Protein AF-A8MFF6-F1 (afdb_monomer)

Nearest PDB structures (foldseek):
  5jph-assembly2_A  TM=7.30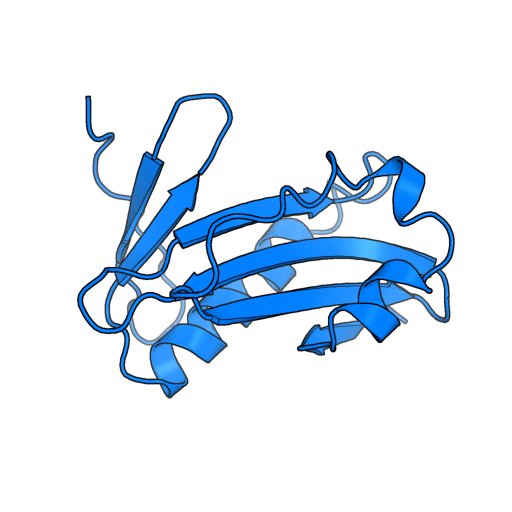6E-01  e=1.960E-04  Staphylococcus aureus subsp. aureus COL
  3pp9-assembly2_B  TM=6.767E-01  e=3.532E-04  Bacillus anthracis str. Ames
  3pp9-assembly1_A-2  TM=6.789E-01  e=3.746E-04  Bacillus anthracis str. Ames
  3pp9-assembly2_C  TM=6.717E-01  e=4.214E-04  Bacillus anthracis str. Ames
  8iym-assembly1_A  TM=7.114E-01  e=1.837E-03  Helicobacter pylori 26695

Structure (mmCIF, N/CA/C/O backbone):
data_AF-A8MFF6-F1
#
_entry.id   AF-A8MFF6-F1
#
loop_
_atom_site.group_PDB
_atom_site.id
_atom_site.type_symbol
_atom_site.label_atom_id
_atom_site.label_alt_id
_atom_site.label_comp_id
_atom_site.label_asym_id
_atom_site.label_entity_id
_atom_site.label_seq_id
_atom_site.pdbx_PDB_ins_code
_atom_site.Cartn_x
_atom_site.Cartn_y
_atom_site.Cartn_z
_atom_site.occupancy
_atom_site.B_iso_or_equiv
_atom_site.auth_seq_id
_atom_site.auth_comp_id
_atom_site.auth_asym_id
_atom_site.auth_atom_id
_atom_site.pdbx_PDB_model_num
ATOM 1 N N . MET A 1 1 ? -14.164 13.241 10.060 1.00 86.31 1 MET A N 1
ATOM 2 C CA . MET A 1 1 ? -13.746 13.610 8.682 1.00 86.31 1 MET A CA 1
ATOM 3 C C . MET A 1 1 ? -12.584 12.715 8.339 1.00 86.31 1 MET A C 1
ATOM 5 O O . MET A 1 1 ? -11.604 12.731 9.076 1.00 86.31 1 MET A O 1
ATOM 9 N N . ILE A 1 2 ? -12.715 11.945 7.262 1.00 91.25 2 ILE A N 1
ATOM 10 C CA . ILE A 1 2 ? -11.676 11.023 6.810 1.00 91.25 2 ILE A CA 1
ATOM 11 C C . ILE A 1 2 ? -10.732 11.768 5.864 1.00 91.25 2 ILE A C 1
ATOM 13 O O . ILE A 1 2 ? -11.190 12.480 4.971 1.00 91.25 2 ILE A O 1
ATOM 17 N N . MET A 1 3 ? -9.426 11.613 6.064 1.00 93.69 3 MET A N 1
ATOM 18 C CA . MET A 1 3 ? -8.382 12.153 5.193 1.00 93.69 3 MET A CA 1
ATOM 19 C C . MET A 1 3 ? -7.465 11.030 4.721 1.00 93.69 3 MET A C 1
ATOM 21 O O . MET A 1 3 ? -7.082 10.181 5.519 1.00 93.69 3 MET A O 1
ATOM 25 N N . ILE A 1 4 ? -7.076 11.061 3.447 1.00 94.62 4 ILE A N 1
ATOM 26 C CA . ILE A 1 4 ? -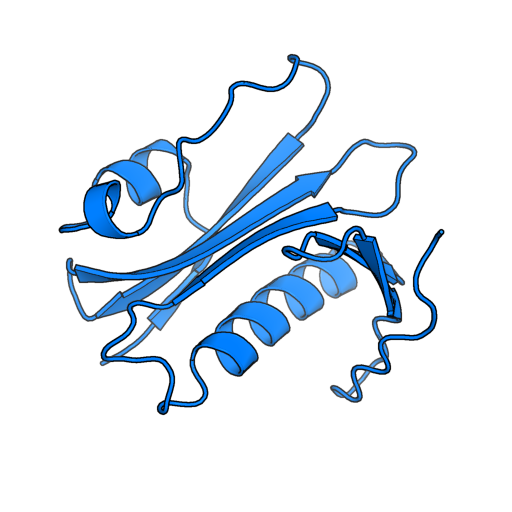6.068 10.162 2.879 1.00 94.62 4 ILE A CA 1
ATOM 27 C C . ILE A 1 4 ? -4.855 11.003 2.497 1.00 94.62 4 ILE A C 1
ATOM 29 O O . ILE A 1 4 ? -4.991 11.974 1.752 1.00 94.62 4 ILE A O 1
ATOM 33 N N . LYS A 1 5 ? -3.674 10.663 3.019 1.00 94.88 5 LYS A N 1
ATOM 34 C CA . LYS A 1 5 ? -2.444 11.423 2.760 1.00 94.88 5 LYS A CA 1
ATOM 35 C C . LYS A 1 5 ? -1.201 10.538 2.764 1.00 94.88 5 LYS A C 1
ATOM 37 O O . LYS A 1 5 ? -1.194 9.467 3.367 1.00 94.88 5 LYS A O 1
ATOM 42 N N . LYS A 1 6 ? -0.142 11.026 2.113 1.00 95.50 6 LYS A N 1
ATOM 43 C CA . LYS A 1 6 ? 1.221 10.513 2.291 1.00 95.50 6 LYS A CA 1
ATOM 44 C C . LYS A 1 6 ? 1.705 10.872 3.701 1.00 95.50 6 LYS A C 1
ATOM 46 O O . LYS A 1 6 ? 1.441 11.984 4.157 1.00 95.50 6 LYS A O 1
ATOM 51 N N . VAL A 1 7 ? 2.395 9.945 4.355 1.00 94.56 7 VAL A N 1
ATOM 52 C CA . VAL A 1 7 ? 2.939 10.093 5.714 1.00 94.56 7 VAL A CA 1
ATOM 53 C C . VAL A 1 7 ? 4.376 9.585 5.783 1.00 94.56 7 VAL A C 1
ATOM 55 O O . VAL A 1 7 ? 4.835 8.863 4.894 1.00 94.56 7 VAL A O 1
ATOM 58 N N . GLU A 1 8 ? 5.091 9.972 6.834 1.00 92.31 8 GLU A N 1
ATOM 59 C CA . GLU A 1 8 ? 6.381 9.372 7.189 1.00 92.31 8 GLU A CA 1
ATOM 60 C C . GLU A 1 8 ? 6.173 8.032 7.914 1.00 92.31 8 GLU A C 1
ATOM 62 O O . GLU A 1 8 ? 5.090 7.768 8.446 1.00 92.31 8 GLU A O 1
ATOM 67 N N . LYS A 1 9 ? 7.205 7.176 7.946 1.00 89.75 9 LYS A N 1
ATOM 68 C CA . LYS A 1 9 ? 7.135 5.872 8.631 1.00 89.75 9 LYS A CA 1
ATOM 69 C C . LYS A 1 9 ? 6.820 6.069 10.114 1.00 89.75 9 LYS A C 1
ATOM 71 O O . LYS A 1 9 ? 5.949 5.395 10.654 1.00 89.75 9 LYS A O 1
ATOM 76 N N . GLU A 1 10 ? 7.503 7.013 10.758 1.00 88.94 10 GLU A N 1
ATOM 77 C CA . GLU A 1 10 ? 7.322 7.337 12.171 1.00 88.94 10 GLU A CA 1
ATOM 78 C C . GLU A 1 10 ? 5.906 7.847 12.450 1.00 88.94 10 GLU A C 1
ATOM 80 O O . GLU A 1 10 ? 5.299 7.462 13.445 1.00 88.94 10 GLU A O 1
ATOM 85 N N . GLU A 1 11 ? 5.352 8.685 11.568 1.00 91.06 11 GLU A N 1
ATOM 86 C CA . GLU A 1 11 ? 3.976 9.171 11.699 1.00 91.06 11 GLU A CA 1
ATOM 87 C C . GLU A 1 11 ? 2.972 8.017 11.592 1.00 91.06 11 GLU A C 1
ATOM 89 O O . GLU A 1 11 ? 2.061 7.926 12.415 1.00 91.06 11 GLU A O 1
ATOM 94 N N . LEU A 1 12 ? 3.166 7.109 10.628 1.00 89.44 12 LEU A N 1
ATOM 95 C CA . LEU A 1 12 ? 2.293 5.954 10.431 1.00 89.44 12 LEU A CA 1
ATOM 96 C C . LEU A 1 12 ? 2.217 5.075 11.690 1.00 89.44 12 LEU A C 1
ATOM 98 O O . LEU A 1 12 ? 1.120 4.743 12.140 1.00 89.44 12 LEU A O 1
ATOM 102 N N . CYS A 1 13 ? 3.373 4.760 12.282 1.00 88.31 13 CYS A N 1
ATOM 103 C CA . CYS A 1 13 ? 3.467 3.935 13.488 1.00 88.31 13 CYS A CA 1
ATOM 104 C C . CYS A 1 13 ? 2.845 4.591 14.732 1.00 88.31 13 CYS A C 1
ATOM 106 O O . CYS A 1 13 ? 2.510 3.898 15.689 1.00 88.31 13 CYS A O 1
ATOM 108 N N . ASN A 1 14 ? 2.688 5.918 14.736 1.00 90.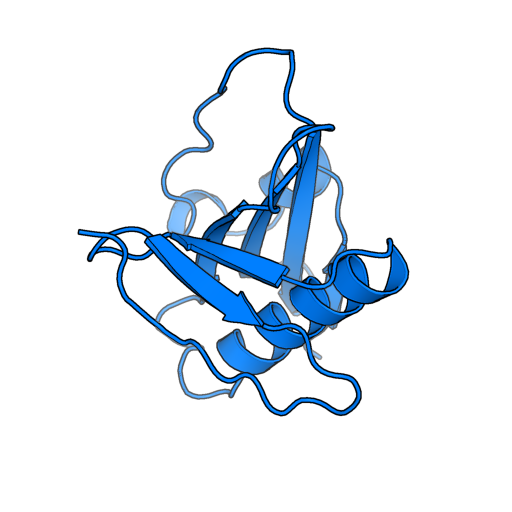31 14 ASN A N 1
ATOM 109 C CA . ASN A 1 14 ? 2.150 6.665 15.872 1.00 90.31 14 ASN A CA 1
ATOM 110 C C . ASN A 1 14 ? 0.618 6.788 15.864 1.00 90.31 14 ASN A C 1
ATOM 112 O O . ASN A 1 14 ? 0.044 7.268 16.846 1.00 90.31 14 ASN A O 1
ATOM 116 N N . PHE A 1 15 ? -0.070 6.385 14.790 1.00 92.25 15 PHE A N 1
ATOM 117 C CA . PHE A 1 15 ? -1.531 6.424 14.781 1.00 92.25 15 PHE A CA 1
ATOM 118 C C . PHE A 1 15 ? -2.140 5.367 15.705 1.00 92.25 1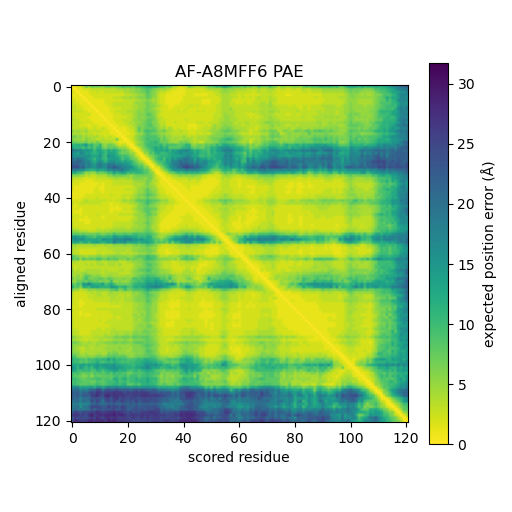5 PHE A C 1
ATOM 120 O O . PHE A 1 15 ? -1.675 4.230 15.809 1.00 92.25 15 PHE A O 1
ATOM 127 N N . ILE A 1 16 ? -3.250 5.737 16.348 1.00 89.81 16 ILE A N 1
ATOM 128 C CA . ILE A 1 16 ? -3.970 4.842 17.253 1.00 89.81 16 ILE A CA 1
ATOM 129 C C . ILE A 1 16 ? -4.486 3.647 16.456 1.00 89.81 16 ILE A C 1
ATOM 131 O O . ILE A 1 16 ? -5.209 3.818 15.474 1.00 89.81 16 ILE A O 1
ATOM 135 N N . GLY A 1 17 ? -4.130 2.445 16.917 1.00 84.00 17 GLY A N 1
ATOM 136 C CA . GLY A 1 17 ? -4.608 1.186 16.362 1.00 84.00 17 GLY A CA 1
ATOM 137 C C . GLY A 1 17 ? -3.936 0.768 15.051 1.00 84.00 17 GLY A C 1
ATOM 138 O O . GLY A 1 17 ? -4.502 -0.029 14.307 1.00 84.00 17 GLY A O 1
ATOM 139 N N . TYR A 1 18 ? -2.741 1.295 14.772 1.00 85.12 18 TYR A N 1
ATOM 140 C CA . TYR A 1 18 ? -1.875 0.831 13.688 1.00 85.12 18 TYR A CA 1
ATOM 141 C C . TYR A 1 18 ? -1.421 -0.628 13.872 1.00 85.12 18 TYR A C 1
ATOM 143 O O . TYR A 1 18 ? -1.508 -1.431 12.945 1.00 85.12 18 TYR A O 1
ATOM 151 N N . GLU A 1 19 ? -1.022 -1.008 15.087 1.00 82.81 19 GLU A N 1
ATOM 152 C CA . GLU A 1 19 ? -0.620 -2.386 15.430 1.00 82.81 19 GLU A CA 1
ATOM 153 C C . GLU A 1 19 ? -1.740 -3.420 15.204 1.00 82.81 19 GLU A C 1
ATOM 155 O O . GLU A 1 19 ? -1.470 -4.598 15.006 1.00 82.81 19 GLU A O 1
ATOM 160 N N . GLU A 1 20 ? -3.008 -2.994 15.209 1.00 81.88 20 GLU A N 1
ATOM 161 C CA . GLU A 1 20 ? -4.161 -3.883 15.003 1.00 81.88 20 GLU A CA 1
ATOM 162 C C . GLU A 1 20 ? -4.365 -4.263 13.529 1.00 81.88 20 GLU A C 1
ATOM 164 O O . GLU A 1 20 ? -4.978 -5.290 13.242 1.00 81.88 20 GLU A O 1
ATOM 169 N N . ILE A 1 21 ? -3.889 -3.427 12.599 1.00 77.69 21 ILE A N 1
ATOM 170 C CA . ILE A 1 21 ? -4.105 -3.598 11.154 1.00 77.69 21 ILE A CA 1
ATOM 171 C C . ILE A 1 21 ? -2.812 -3.780 10.357 1.00 77.69 21 ILE A C 1
ATOM 173 O O . ILE A 1 21 ? -2.874 -4.125 9.180 1.00 77.69 21 ILE A O 1
ATOM 177 N N . SER A 1 22 ? -1.647 -3.547 10.961 1.00 76.12 22 SER A N 1
ATOM 178 C CA . SER A 1 22 ? -0.364 -3.733 10.290 1.00 76.12 22 SER A CA 1
ATOM 179 C C . SER A 1 22 ? 0.111 -5.177 10.408 1.00 76.12 22 SER A C 1
ATOM 181 O O . SER A 1 22 ? 0.214 -5.753 11.491 1.00 76.12 22 SER A O 1
ATOM 183 N N . ALA A 1 23 ? 0.441 -5.776 9.269 1.00 64.31 23 ALA A N 1
ATOM 184 C CA . ALA A 1 23 ? 0.998 -7.118 9.219 1.00 64.31 23 ALA A CA 1
ATOM 185 C C . ALA A 1 23 ? 2.528 -7.055 9.323 1.00 64.31 23 ALA A C 1
ATOM 187 O O . ALA A 1 23 ? 3.193 -7.558 8.440 1.00 64.31 23 ALA A O 1
ATOM 188 N N . ARG A 1 24 ? 3.083 -6.440 10.384 1.00 61.28 24 ARG A N 1
ATOM 189 C CA . ARG A 1 24 ? 4.534 -6.194 10.586 1.00 61.28 24 ARG A CA 1
ATOM 190 C C . ARG A 1 24 ? 5.238 -5.592 9.356 1.00 61.28 24 ARG A C 1
ATOM 192 O O . ARG A 1 24 ? 5.526 -6.285 8.391 1.00 61.28 24 ARG A O 1
ATOM 199 N N . ILE A 1 25 ? 5.683 -4.336 9.450 1.00 61.31 25 ILE A N 1
ATOM 200 C CA . ILE A 1 25 ? 6.616 -3.796 8.446 1.00 61.31 25 ILE A CA 1
ATOM 201 C C . ILE A 1 25 ? 7.916 -4.606 8.519 1.00 61.31 25 ILE A C 1
ATOM 203 O O . ILE A 1 25 ? 8.750 -4.373 9.393 1.00 61.31 25 ILE A O 1
ATOM 207 N N . GLU A 1 26 ? 8.102 -5.549 7.601 1.00 57.28 26 GLU A N 1
ATOM 208 C CA . GLU A 1 26 ? 9.387 -6.211 7.422 1.00 57.28 26 GLU A CA 1
ATOM 209 C C . GLU A 1 26 ? 10.399 -5.183 6.895 1.00 57.28 26 GLU A C 1
ATOM 211 O O . GLU A 1 26 ? 10.160 -4.456 5.918 1.00 57.28 26 GLU A O 1
ATOM 216 N N . GLU A 1 27 ? 11.538 -5.077 7.578 1.00 55.22 27 GLU A N 1
ATOM 217 C CA . GLU A 1 27 ? 12.695 -4.316 7.110 1.00 55.22 27 GLU A CA 1
ATOM 218 C C . GLU A 1 27 ? 13.348 -5.078 5.952 1.00 55.22 27 GLU A C 1
ATOM 220 O O . GLU A 1 27 ? 14.286 -5.847 6.128 1.00 55.22 27 GLU A O 1
ATOM 225 N N . TYR A 1 28 ? 12.791 -4.904 4.756 1.00 51.75 28 TYR A N 1
ATOM 226 C CA . TYR A 1 28 ? 13.441 -5.293 3.506 1.00 51.75 28 TYR A CA 1
ATOM 227 C C . TYR A 1 28 ? 14.662 -4.391 3.241 1.00 51.75 28 TYR A C 1
ATOM 229 O O . TYR A 1 28 ? 14.692 -3.242 3.683 1.00 51.75 28 TYR A O 1
ATOM 237 N N . GLU A 1 29 ? 15.676 -4.947 2.573 1.00 51.03 29 GLU A N 1
ATOM 238 C CA . GLU A 1 29 ? 17.035 -4.403 2.432 1.00 51.03 29 GLU A CA 1
ATOM 239 C C . GLU A 1 29 ? 17.119 -2.921 1.997 1.00 51.03 29 GLU A C 1
ATOM 241 O O . GLU A 1 29 ? 16.290 -2.409 1.244 1.00 51.03 29 GLU A O 1
ATOM 246 N N . ASN A 1 30 ? 18.194 -2.256 2.449 1.00 55.84 30 ASN A N 1
ATOM 247 C CA . ASN A 1 30 ? 18.497 -0.813 2.364 1.00 55.84 30 ASN A CA 1
ATOM 248 C C . ASN A 1 30 ? 18.489 -0.162 0.962 1.00 55.84 30 ASN A C 1
ATOM 250 O O . ASN A 1 30 ? 18.751 1.035 0.859 1.00 55.84 30 ASN A O 1
ATOM 254 N N . THR A 1 31 ? 18.250 -0.904 -0.117 1.00 59.50 31 THR A N 1
ATOM 255 C CA . THR A 1 31 ? 18.279 -0.375 -1.490 1.00 59.50 31 THR A CA 1
ATOM 256 C C . THR A 1 31 ? 16.918 0.102 -1.992 1.00 59.50 31 THR A C 1
ATOM 258 O O . THR A 1 31 ? 16.865 0.761 -3.027 1.00 59.50 31 THR A O 1
ATOM 261 N N . THR A 1 32 ? 15.823 -0.183 -1.281 1.00 72.38 32 THR A N 1
ATOM 262 C CA . THR A 1 32 ? 14.463 0.141 -1.739 1.00 72.38 32 THR A CA 1
ATOM 263 C C . THR A 1 32 ? 13.875 1.347 -1.006 1.00 72.38 32 THR A C 1
ATOM 265 O O . THR A 1 32 ? 13.958 1.477 0.217 1.00 72.38 32 THR A O 1
ATOM 268 N N . THR A 1 33 ? 13.261 2.266 -1.756 1.00 86.81 33 THR A N 1
ATOM 269 C CA . THR A 1 33 ? 12.568 3.420 -1.173 1.00 86.81 33 THR A CA 1
ATOM 270 C C . THR A 1 33 ? 11.130 3.040 -0.849 1.00 86.81 33 THR A C 1
ATOM 272 O O . THR A 1 33 ? 10.371 2.657 -1.737 1.00 86.81 33 THR A O 1
ATOM 275 N N . LYS A 1 34 ? 10.725 3.201 0.415 1.00 88.44 34 LYS A N 1
ATOM 276 C CA . LYS A 1 34 ? 9.343 2.965 0.856 1.00 88.44 34 LYS A CA 1
ATOM 277 C C . LYS A 1 34 ? 8.559 4.261 1.000 1.00 88.44 34 LYS A C 1
ATOM 279 O O . LYS A 1 34 ? 9.055 5.253 1.532 1.00 88.44 34 LYS A O 1
ATOM 284 N N . ILE A 1 35 ? 7.309 4.233 0.556 1.00 92.38 35 ILE A N 1
ATOM 285 C CA . ILE A 1 35 ? 6.373 5.352 0.616 1.00 92.38 35 ILE A CA 1
ATOM 286 C C . ILE A 1 35 ? 5.101 4.887 1.307 1.00 92.38 35 ILE A C 1
ATOM 288 O O . ILE A 1 35 ? 4.516 3.870 0.939 1.00 92.38 35 ILE A O 1
ATOM 292 N N . TYR A 1 36 ? 4.665 5.665 2.291 1.00 93.69 36 TYR A N 1
ATOM 293 C CA . TYR A 1 36 ? 3.564 5.309 3.170 1.00 93.69 36 TYR A CA 1
ATOM 294 C C . TYR A 1 36 ? 2.379 6.239 2.936 1.00 93.69 36 TYR A C 1
ATOM 296 O O . TYR A 1 36 ? 2.534 7.458 2.813 1.00 93.69 36 TYR A O 1
ATOM 304 N N . PHE A 1 37 ? 1.186 5.661 2.904 1.00 95.12 37 PHE A N 1
ATOM 305 C CA . PHE A 1 37 ? -0.075 6.386 2.855 1.00 95.12 37 PHE A CA 1
ATOM 306 C C . PHE A 1 37 ? -0.966 5.922 3.994 1.00 95.12 37 PHE A C 1
ATOM 308 O O . PHE A 1 37 ? -1.007 4.735 4.305 1.00 95.12 37 PHE A O 1
ATOM 315 N N . ALA A 1 38 ? -1.704 6.855 4.584 1.00 94.88 38 ALA A N 1
ATOM 316 C CA . ALA A 1 38 ? -2.650 6.569 5.649 1.00 94.88 38 ALA A CA 1
ATOM 317 C C . ALA A 1 38 ? -4.013 7.178 5.321 1.00 94.88 38 ALA A C 1
ATOM 319 O O . ALA A 1 38 ? -4.105 8.334 4.896 1.00 94.88 38 ALA A O 1
ATOM 320 N N . ALA A 1 39 ? -5.063 6.398 5.554 1.00 95.19 3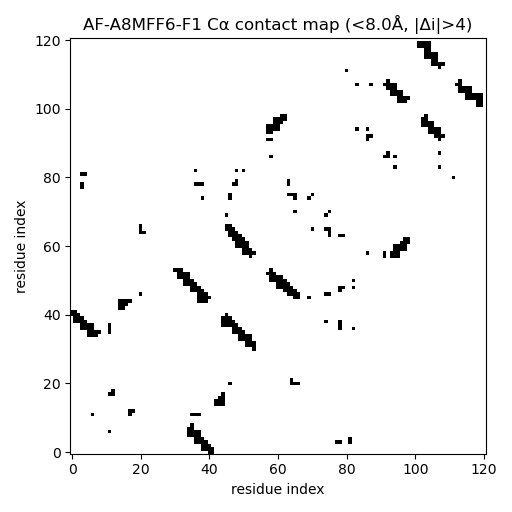9 ALA A N 1
ATOM 321 C CA . ALA A 1 39 ? -6.428 6.869 5.691 1.00 95.19 39 ALA A CA 1
ATOM 322 C C . ALA A 1 39 ? -6.713 7.057 7.184 1.00 95.19 39 ALA A C 1
ATOM 324 O O . ALA A 1 39 ? -6.637 6.099 7.950 1.00 95.19 39 ALA A O 1
ATOM 325 N N . ILE A 1 40 ? -7.020 8.280 7.609 1.00 94.94 40 ILE A N 1
ATOM 326 C CA . ILE A 1 40 ? -7.140 8.641 9.026 1.00 94.94 40 ILE A CA 1
ATOM 327 C C . ILE A 1 40 ? -8.429 9.402 9.313 1.00 94.94 40 ILE A C 1
ATOM 329 O O . ILE A 1 40 ? -8.903 10.189 8.494 1.00 94.94 40 ILE A O 1
ATOM 333 N N . GLU A 1 41 ? -8.966 9.207 10.512 1.00 94.00 41 GLU A N 1
ATOM 334 C CA . GLU A 1 41 ? -10.029 10.029 11.082 1.00 94.00 41 GLU A CA 1
ATOM 335 C C . GLU A 1 41 ? -9.574 10.565 12.443 1.00 94.00 41 GLU A C 1
ATOM 337 O O . GLU A 1 41 ? -9.559 9.859 13.450 1.00 94.00 41 GLU A O 1
ATOM 342 N N . GLY A 1 42 ? -9.143 11.830 12.466 1.00 91.94 42 GLY A N 1
ATOM 343 C CA . GLY A 1 42 ? -8.430 12.377 13.622 1.00 91.94 42 GLY A CA 1
ATOM 344 C C . GLY A 1 42 ? -7.096 11.653 13.823 1.00 91.94 42 GLY A C 1
ATOM 345 O O . GLY A 1 42 ? -6.274 11.630 12.910 1.00 91.94 42 GLY A O 1
ATOM 346 N N . SER A 1 43 ? -6.898 11.060 15.002 1.00 92.44 43 SER A N 1
ATOM 347 C CA . SER A 1 43 ? -5.697 10.280 15.354 1.00 92.44 43 SER A CA 1
ATOM 348 C C . SER A 1 43 ? -5.846 8.773 15.112 1.00 92.44 43 SER A C 1
ATOM 350 O O . SER A 1 43 ? -4.910 8.017 15.369 1.00 92.44 43 SER A O 1
ATOM 352 N N . LEU A 1 44 ? -7.027 8.323 14.678 1.00 92.69 44 LEU A N 1
ATOM 353 C CA . LEU A 1 44 ? -7.320 6.918 14.412 1.00 92.69 44 LEU A CA 1
ATOM 354 C C . LEU A 1 44 ? -6.934 6.580 12.973 1.00 92.69 44 LEU A C 1
ATOM 356 O O . LEU A 1 44 ? -7.417 7.229 12.038 1.00 92.69 44 LEU A O 1
ATOM 360 N N . ILE A 1 45 ? -6.121 5.539 12.789 1.00 93.62 45 ILE A N 1
ATOM 361 C CA . ILE A 1 45 ? -5.865 5.004 11.454 1.00 93.62 45 ILE A CA 1
ATOM 362 C C . ILE A 1 45 ? -6.997 4.079 11.033 1.00 93.62 45 ILE A C 1
ATOM 364 O O . ILE A 1 45 ? -7.374 3.165 11.759 1.00 93.62 45 ILE A O 1
ATOM 368 N N . LEU A 1 46 ? -7.556 4.334 9.857 1.00 93.81 46 LEU A N 1
ATOM 369 C CA . LEU A 1 46 ? -8.615 3.539 9.241 1.00 93.81 46 LEU A CA 1
ATOM 370 C C . LEU A 1 46 ? -8.076 2.570 8.190 1.00 93.81 46 LEU A C 1
ATOM 372 O O . LEU A 1 46 ? -8.734 1.583 7.875 1.00 93.81 46 LEU A O 1
ATOM 376 N N . GLY A 1 47 ? -6.889 2.843 7.660 1.00 92.69 47 GLY A N 1
ATOM 377 C CA . GLY A 1 47 ? -6.191 1.975 6.730 1.00 92.69 47 GLY A CA 1
ATOM 378 C C . GLY A 1 47 ? -4.870 2.576 6.280 1.00 92.69 47 GLY A C 1
ATOM 379 O O . GLY A 1 47 ? -4.619 3.767 6.488 1.00 92.69 47 GLY A O 1
ATOM 380 N N . HIS A 1 48 ? -4.029 1.767 5.653 1.00 93.31 48 HIS A N 1
ATOM 381 C CA . HIS A 1 48 ? -2.733 2.203 5.152 1.00 93.31 48 HIS A CA 1
ATOM 382 C C . HIS A 1 48 ? -2.346 1.488 3.870 1.00 93.31 48 HIS A C 1
ATOM 384 O O . HIS A 1 48 ? -2.854 0.410 3.550 1.00 93.31 48 HIS A O 1
ATOM 390 N N . ALA A 1 49 ? -1.451 2.135 3.129 1.00 92.06 49 ALA A N 1
ATOM 391 C CA . ALA A 1 49 ? -0.781 1.521 2.006 1.00 92.06 49 ALA A CA 1
ATOM 392 C C . ALA A 1 49 ? 0.729 1.727 2.077 1.00 92.06 49 ALA A C 1
ATOM 394 O O . ALA A 1 49 ? 1.193 2.820 2.414 1.00 92.06 49 ALA A O 1
ATOM 395 N N . ILE A 1 50 ? 1.484 0.683 1.735 1.00 91.44 50 ILE A N 1
ATOM 396 C CA . ILE A 1 50 ? 2.948 0.724 1.654 1.00 91.44 50 ILE A CA 1
ATOM 397 C C . ILE A 1 50 ? 3.355 0.434 0.220 1.00 91.44 50 ILE A C 1
ATOM 399 O O . ILE A 1 50 ? 3.009 -0.609 -0.336 1.00 91.44 50 ILE A O 1
ATOM 403 N N . VAL A 1 51 ? 4.098 1.367 -0.362 1.00 91.69 51 VAL A N 1
ATOM 404 C CA . VAL A 1 51 ? 4.611 1.275 -1.724 1.00 91.69 51 VAL A CA 1
ATOM 405 C C . VAL A 1 51 ? 6.122 1.166 -1.673 1.00 91.69 51 VAL A C 1
ATOM 407 O O . VAL A 1 51 ? 6.781 2.009 -1.068 1.00 91.69 51 VAL A O 1
ATOM 410 N N . GLU A 1 52 ? 6.662 0.151 -2.322 1.00 90.62 52 GLU A N 1
ATOM 411 C CA . GLU A 1 52 ? 8.088 -0.047 -2.526 1.00 90.62 52 GLU A CA 1
ATOM 412 C C . GLU A 1 52 ? 8.466 0.414 -3.935 1.00 90.62 52 GLU A C 1
ATOM 414 O O . GLU A 1 52 ? 7.791 0.088 -4.916 1.00 90.62 52 GLU A O 1
ATOM 419 N N . ILE A 1 53 ? 9.524 1.217 -4.023 1.00 88.75 53 ILE A N 1
ATOM 420 C CA . ILE A 1 53 ? 10.083 1.724 -5.272 1.00 88.75 53 ILE A CA 1
ATOM 421 C C . ILE A 1 53 ? 11.571 1.388 -5.298 1.00 88.75 53 ILE A C 1
ATOM 423 O O . ILE A 1 53 ? 12.347 1.896 -4.486 1.00 88.75 53 ILE A O 1
ATOM 427 N N . ASP A 1 54 ? 11.955 0.567 -6.269 1.00 83.69 54 ASP A N 1
ATOM 428 C CA . ASP A 1 54 ? 13.341 0.362 -6.689 1.00 83.69 54 ASP A CA 1
ATOM 429 C C . ASP A 1 54 ? 13.552 1.029 -8.061 1.00 83.69 54 ASP A C 1
ATOM 431 O O . ASP A 1 54 ? 12.680 0.956 -8.931 1.00 83.69 54 ASP A O 1
ATOM 435 N N . GLU A 1 55 ? 14.690 1.703 -8.242 1.00 67.06 55 GLU A N 1
ATOM 436 C CA . GLU A 1 55 ? 15.005 2.613 -9.356 1.00 67.06 55 GLU A CA 1
ATOM 437 C C . GLU A 1 55 ? 14.894 1.958 -10.743 1.00 67.06 55 GLU A C 1
ATOM 439 O O . GLU A 1 55 ? 14.704 2.649 -11.743 1.00 67.06 55 GLU A O 1
ATOM 444 N N . SER A 1 56 ? 14.986 0.627 -10.812 1.00 67.31 56 SER A N 1
ATOM 445 C CA . SER A 1 56 ? 14.897 -0.150 -12.058 1.00 67.31 56 SER A CA 1
ATOM 446 C C . SER A 1 56 ? 13.600 -0.956 -12.201 1.00 67.31 56 SER A C 1
ATOM 448 O O . SER A 1 56 ? 13.485 -1.779 -13.112 1.00 67.31 56 SER A O 1
ATOM 450 N N . SER A 1 57 ? 12.625 -0.755 -11.311 1.00 78.69 57 SER A N 1
ATOM 451 C CA . SER A 1 57 ? 11.484 -1.660 -11.146 1.00 78.69 57 SER A CA 1
ATOM 452 C C . SER A 1 57 ? 10.120 -0.972 -11.267 1.00 78.69 57 SER A C 1
ATOM 454 O O . SER A 1 57 ? 9.974 0.246 -11.153 1.00 78.69 57 SER A O 1
ATOM 456 N N . ILE A 1 58 ? 9.091 -1.788 -11.505 1.00 87.12 58 ILE A N 1
ATOM 457 C CA . ILE A 1 58 ? 7.692 -1.368 -11.396 1.00 87.12 58 ILE A CA 1
ATOM 458 C C . ILE A 1 58 ? 7.365 -1.242 -9.897 1.00 87.12 58 ILE A C 1
ATOM 460 O O . ILE A 1 58 ? 7.569 -2.225 -9.184 1.00 87.12 58 ILE A O 1
ATOM 464 N N . PRO A 1 59 ? 6.821 -0.103 -9.418 1.00 90.94 59 PRO A N 1
ATOM 465 C CA . PRO A 1 59 ? 6.451 0.074 -8.016 1.00 90.94 59 PRO A CA 1
ATOM 466 C C . PRO A 1 59 ? 5.533 -1.036 -7.519 1.00 90.94 59 PRO A C 1
ATOM 468 O O . PRO A 1 59 ? 4.582 -1.404 -8.213 1.00 90.94 59 PRO A O 1
ATOM 471 N N . VAL A 1 60 ? 5.772 -1.518 -6.303 1.00 89.88 60 VAL A N 1
ATOM 472 C CA . VAL A 1 60 ? 4.988 -2.596 -5.696 1.00 89.88 60 VAL A CA 1
ATOM 473 C C . VAL A 1 60 ? 4.212 -2.056 -4.502 1.00 89.88 60 VAL A C 1
ATOM 475 O O . VAL A 1 60 ? 4.777 -1.479 -3.582 1.00 89.88 60 VAL A O 1
ATOM 478 N N . ILE A 1 61 ? 2.898 -2.246 -4.496 1.00 90.56 61 ILE A N 1
ATOM 479 C CA . ILE A 1 61 ? 2.007 -1.936 -3.378 1.00 90.56 61 ILE A CA 1
ATOM 480 C C . ILE A 1 61 ? 1.913 -3.211 -2.534 1.00 90.56 61 ILE A C 1
ATOM 482 O O . ILE A 1 61 ? 1.249 -4.166 -2.934 1.00 90.56 61 ILE A O 1
ATOM 486 N N . HIS A 1 62 ? 2.634 -3.255 -1.412 1.00 81.75 62 HIS A N 1
ATOM 487 C CA . HIS A 1 62 ? 2.778 -4.454 -0.572 1.00 81.75 62 HIS A CA 1
ATOM 488 C C . HIS A 1 62 ? 1.592 -4.683 0.352 1.00 81.75 62 HIS A C 1
ATOM 490 O O . HIS A 1 62 ? 1.172 -5.815 0.570 1.00 81.75 62 HIS A O 1
ATOM 496 N N . GLU A 1 63 ? 1.090 -3.596 0.916 1.00 79.88 63 GLU A N 1
ATOM 497 C CA . GLU A 1 63 ? 0.001 -3.610 1.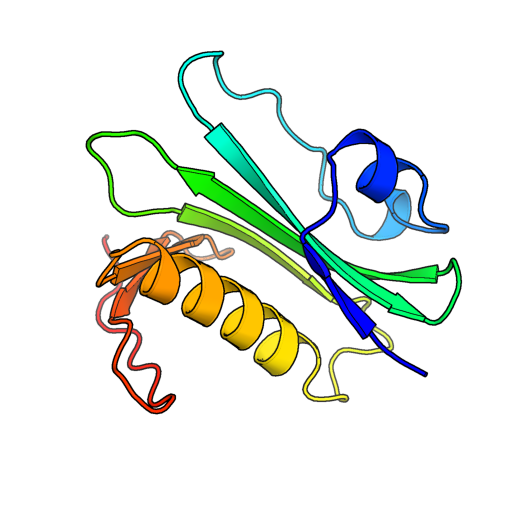872 1.00 79.88 63 GLU A CA 1
ATOM 498 C C . GLU A 1 63 ? -1.003 -2.575 1.397 1.00 79.88 63 GLU A C 1
ATOM 500 O O . GLU A 1 63 ? -0.62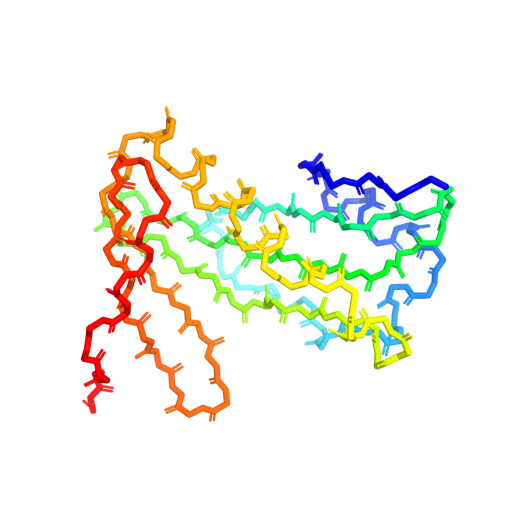5 -1.438 1.128 1.00 79.88 63 GLU A O 1
ATOM 50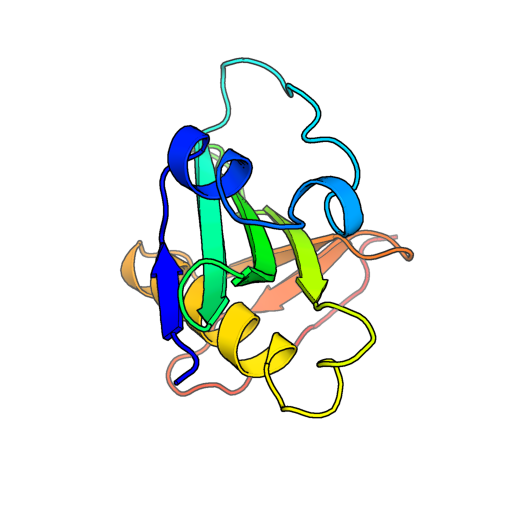5 N N . LEU A 1 64 ? -2.257 -2.985 1.253 1.00 87.31 64 LEU A N 1
ATOM 506 C CA . LEU A 1 64 ? -3.415 -2.114 1.109 1.00 87.31 64 LEU A CA 1
ATOM 507 C C . LEU A 1 64 ? -4.443 -2.652 2.099 1.00 87.31 64 LEU A C 1
ATOM 509 O O . LEU A 1 64 ? -5.171 -3.595 1.801 1.00 87.31 64 LEU A O 1
ATOM 513 N N . VAL A 1 65 ? -4.421 -2.125 3.320 1.00 88.50 65 VAL A N 1
ATOM 514 C CA . VAL A 1 65 ? -5.216 -2.669 4.423 1.00 88.50 65 VAL A CA 1
ATOM 515 C C . VAL A 1 65 ? -6.187 -1.614 4.907 1.00 88.50 65 VAL A C 1
ATOM 517 O O . VAL A 1 65 ? -5.794 -0.492 5.210 1.00 88.50 65 VAL A O 1
ATOM 520 N N . ILE A 1 66 ? -7.457 -1.994 5.017 1.00 89.44 66 ILE A N 1
ATOM 521 C CA . ILE A 1 66 ? -8.509 -1.194 5.640 1.00 89.44 66 ILE A CA 1
ATOM 522 C C . ILE A 1 66 ? -9.032 -1.940 6.868 1.00 89.44 66 ILE A C 1
ATOM 524 O O . ILE A 1 66 ? -9.252 -3.160 6.821 1.00 89.44 66 ILE A O 1
ATOM 528 N N . ARG A 1 67 ? -9.274 -1.194 7.952 1.00 87.81 67 ARG A N 1
ATOM 529 C CA . ARG A 1 67 ? -9.972 -1.677 9.149 1.00 87.81 67 ARG A CA 1
ATOM 530 C C . ARG A 1 67 ? -11.242 -2.434 8.747 1.00 87.81 67 ARG A C 1
ATOM 532 O O . ARG A 1 67 ? -12.026 -1.882 7.970 1.00 87.81 67 ARG A O 1
ATOM 539 N N . PRO A 1 68 ? -11.478 -3.660 9.249 1.00 84.12 68 PRO A N 1
ATOM 540 C CA . PRO A 1 68 ? -12.644 -4.461 8.874 1.00 84.12 68 PRO A CA 1
ATOM 541 C C . PRO A 1 68 ? -13.968 -3.690 8.951 1.00 84.12 68 PRO A C 1
ATOM 543 O O . PRO A 1 68 ? -14.780 -3.763 8.035 1.00 84.12 68 PRO A O 1
ATOM 546 N N . GLU A 1 69 ? -14.139 -2.869 9.986 1.00 84.62 69 GLU A N 1
ATOM 547 C CA . GLU A 1 69 ? -15.319 -2.040 10.238 1.00 84.62 69 GLU A CA 1
ATOM 548 C C . GLU A 1 69 ? -15.496 -0.847 9.275 1.00 84.62 69 GLU A C 1
ATOM 550 O O . GLU A 1 69 ? -16.501 -0.140 9.354 1.00 84.62 69 GLU A O 1
ATOM 555 N N . LYS A 1 70 ? -14.536 -0.594 8.375 1.00 83.50 70 LYS A N 1
ATOM 556 C CA . LYS A 1 70 ? -14.549 0.514 7.399 1.00 83.50 70 LYS A CA 1
ATOM 557 C C . LYS A 1 70 ? -14.498 0.063 5.936 1.00 83.50 70 LYS A C 1
ATOM 559 O O . LYS A 1 70 ? -14.463 0.918 5.053 1.00 83.50 70 LYS A O 1
ATOM 564 N N . ARG A 1 71 ? -14.504 -1.245 5.658 1.00 76.81 71 ARG A N 1
ATOM 565 C CA . ARG A 1 71 ? -14.362 -1.782 4.289 1.00 76.81 71 ARG A CA 1
ATOM 566 C C . ARG A 1 71 ? -15.492 -1.361 3.344 1.00 76.81 71 ARG A C 1
ATOM 568 O O . ARG A 1 71 ? -15.231 -1.103 2.177 1.00 76.81 71 ARG A O 1
ATOM 575 N N . ASP A 1 72 ? -16.703 -1.166 3.858 1.00 75.44 72 ASP A N 1
ATOM 576 C CA . ASP A 1 72 ? -17.871 -0.787 3.045 1.00 75.44 72 ASP A CA 1
ATOM 577 C C . ASP A 1 72 ? -17.905 0.704 2.639 1.00 75.44 72 ASP A C 1
ATOM 579 O O . ASP A 1 72 ? -18.859 1.156 2.011 1.00 75.44 72 ASP A O 1
ATOM 583 N N . MET A 1 73 ? -16.893 1.501 3.004 1.00 77.69 73 MET A N 1
ATOM 584 C CA . MET A 1 73 ? -16.894 2.962 2.818 1.00 77.69 73 MET A CA 1
ATOM 585 C C . MET A 1 73 ? -16.151 3.450 1.563 1.00 77.69 73 MET A C 1
ATOM 587 O O . MET A 1 73 ? -15.729 4.604 1.531 1.00 77.69 73 MET A O 1
ATOM 591 N N . GLU A 1 74 ? -15.918 2.586 0.567 1.00 85.50 74 GLU A N 1
ATOM 592 C CA . GLU A 1 74 ? -15.078 2.891 -0.615 1.00 85.50 74 GLU A CA 1
ATOM 593 C C . GLU A 1 74 ? -13.659 3.385 -0.243 1.00 85.50 74 GLU A C 1
ATOM 595 O O . GLU A 1 74 ? -12.958 4.021 -1.034 1.00 85.50 74 GLU A O 1
ATOM 600 N N . LEU A 1 75 ? -13.216 3.114 0.992 1.00 88.06 75 LEU A N 1
ATOM 601 C CA . LEU A 1 75 ? -11.979 3.669 1.537 1.00 88.06 75 LEU A CA 1
ATOM 602 C C . LEU A 1 75 ? -10.745 3.009 0.921 1.00 88.06 75 LEU A C 1
ATOM 604 O O . LEU A 1 75 ? -9.738 3.677 0.693 1.00 88.06 75 LEU A O 1
ATOM 608 N N . GLU A 1 76 ? -10.853 1.717 0.620 1.00 87.75 76 GLU A N 1
ATOM 609 C CA . GLU A 1 76 ? -9.841 0.953 -0.107 1.00 87.75 76 GLU A CA 1
ATOM 610 C C . GLU A 1 76 ? -9.606 1.549 -1.499 1.00 87.75 76 GLU A C 1
ATOM 612 O O . GLU A 1 76 ? -8.473 1.878 -1.847 1.00 87.75 76 GLU A O 1
ATOM 617 N N . ASP A 1 77 ? -10.686 1.811 -2.240 1.00 87.56 77 ASP A N 1
ATOM 618 C CA . ASP A 1 77 ? -10.647 2.459 -3.552 1.00 87.56 77 ASP A CA 1
ATOM 619 C C . ASP A 1 77 ? -10.054 3.868 -3.473 1.00 87.56 77 ASP A C 1
ATOM 621 O O . ASP A 1 77 ? -9.216 4.243 -4.296 1.00 87.56 77 ASP A O 1
ATOM 625 N N . GLY A 1 78 ? -10.464 4.668 -2.484 1.00 89.81 78 GLY A N 1
ATOM 626 C CA . GLY A 1 78 ? -9.925 6.011 -2.270 1.00 89.81 78 GLY A CA 1
ATOM 627 C C . GLY A 1 78 ? -8.423 5.999 -1.969 1.00 89.81 78 GLY A C 1
ATOM 628 O O . GLY A 1 78 ? -7.665 6.820 -2.503 1.00 89.81 78 GLY A O 1
ATOM 629 N N . LEU A 1 79 ? -7.979 5.043 -1.153 1.00 91.75 79 LEU A N 1
ATOM 630 C CA . LEU A 1 79 ? -6.578 4.869 -0.788 1.00 91.75 79 LEU A CA 1
ATOM 631 C C . LEU A 1 79 ? -5.755 4.398 -1.990 1.00 91.75 79 LEU A C 1
ATOM 633 O O . LEU A 1 79 ? -4.751 5.031 -2.322 1.00 91.75 79 LEU A O 1
ATOM 637 N N . LEU A 1 80 ? -6.232 3.382 -2.712 1.00 90.56 80 LEU A N 1
ATOM 638 C CA . LEU A 1 80 ? -5.604 2.886 -3.934 1.00 90.56 80 LEU A CA 1
ATOM 639 C C . LEU A 1 80 ? -5.494 3.988 -4.992 1.00 90.56 80 LEU A C 1
ATOM 641 O O . LEU A 1 80 ? -4.420 4.215 -5.544 1.00 90.56 80 LEU A O 1
ATOM 645 N N . ARG A 1 81 ? -6.568 4.742 -5.248 1.00 89.12 81 ARG A N 1
ATOM 646 C CA . ARG A 1 81 ? -6.544 5.869 -6.196 1.00 89.12 81 ARG A CA 1
ATOM 647 C C . ARG A 1 81 ? -5.526 6.931 -5.803 1.00 89.12 81 ARG A C 1
ATOM 649 O O . ARG A 1 81 ? -4.849 7.467 -6.676 1.00 89.12 81 ARG A O 1
ATOM 656 N N . THR A 1 82 ? -5.403 7.232 -4.513 1.00 92.12 82 THR A N 1
ATOM 657 C CA . THR A 1 82 ? -4.415 8.201 -4.015 1.00 92.12 82 THR A CA 1
ATOM 658 C C . THR A 1 82 ? -2.990 7.719 -4.280 1.00 92.12 82 THR A C 1
ATOM 660 O O . THR A 1 82 ? -2.171 8.486 -4.790 1.00 92.12 82 THR A O 1
ATOM 663 N N . VAL A 1 83 ? -2.717 6.438 -4.021 1.00 93.06 83 VAL A N 1
ATOM 664 C CA . VAL A 1 83 ? -1.428 5.801 -4.321 1.00 93.06 83 VAL A CA 1
ATOM 665 C C . VAL A 1 83 ? -1.126 5.839 -5.821 1.00 93.06 83 VAL A C 1
ATOM 667 O O . VAL A 1 83 ? -0.065 6.312 -6.229 1.00 93.06 83 VAL A O 1
ATOM 670 N N . LEU A 1 84 ? -2.063 5.400 -6.663 1.00 91.00 84 LEU A N 1
ATOM 671 C CA . LEU A 1 84 ? -1.870 5.357 -8.115 1.00 91.00 84 LEU A CA 1
ATOM 672 C C . LEU A 1 84 ? -1.690 6.757 -8.715 1.00 91.00 84 LEU A C 1
ATOM 674 O O . LEU A 1 84 ? -0.864 6.935 -9.607 1.00 91.00 84 LEU A O 1
ATOM 678 N N . ASN A 1 85 ? -2.397 7.768 -8.200 1.00 89.75 85 ASN A N 1
ATOM 679 C CA . ASN A 1 85 ? -2.184 9.162 -8.597 1.00 89.75 85 ASN A CA 1
ATOM 680 C C . ASN A 1 85 ? 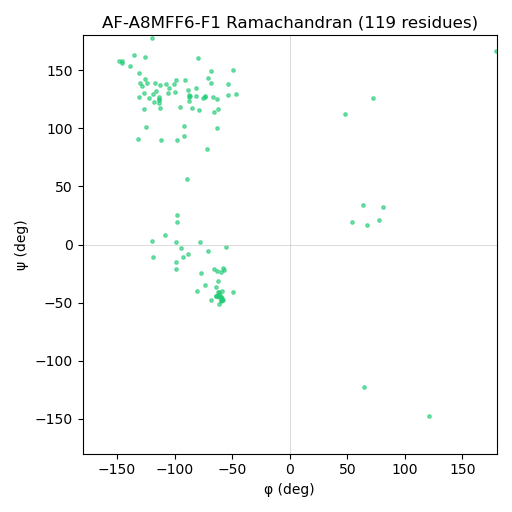-0.777 9.640 -8.254 1.00 89.75 85 ASN A C 1
ATOM 682 O O . ASN A 1 85 ? -0.139 10.291 -9.079 1.00 89.75 85 ASN A O 1
ATOM 686 N N . TYR A 1 86 ? -0.291 9.322 -7.053 1.00 91.88 86 TYR A N 1
ATOM 687 C CA . TYR A 1 86 ? 1.067 9.667 -6.658 1.00 91.88 86 TYR A CA 1
ATOM 688 C C . TYR A 1 86 ? 2.090 9.026 -7.600 1.00 91.88 86 TYR A C 1
ATOM 690 O O . TYR A 1 86 ? 2.977 9.717 -8.098 1.00 91.88 86 TYR A O 1
ATOM 698 N N . LEU A 1 87 ? 1.949 7.732 -7.891 1.00 91.31 87 LEU A N 1
ATOM 699 C CA . LEU A 1 87 ? 2.831 7.024 -8.819 1.00 91.31 87 LEU A CA 1
ATOM 700 C C . LEU A 1 87 ? 2.793 7.647 -10.219 1.00 91.31 87 LEU A C 1
ATOM 702 O O . LEU A 1 87 ? 3.835 7.950 -10.795 1.00 91.31 87 LEU A O 1
ATOM 706 N N . TRP A 1 88 ? 1.602 7.950 -10.727 1.00 89.56 88 TRP A N 1
ATOM 707 C CA . TRP A 1 88 ? 1.450 8.611 -12.019 1.00 89.56 88 TRP A CA 1
ATOM 708 C C . TRP A 1 88 ? 2.125 9.990 -12.071 1.00 89.56 88 TRP A C 1
ATOM 710 O O . TRP A 1 88 ? 2.822 10.311 -13.035 1.00 89.56 88 TRP A O 1
ATOM 720 N N . MET A 1 89 ? 1.968 10.799 -11.017 1.00 89.81 89 MET A N 1
ATOM 721 C CA . MET A 1 89 ? 2.629 12.105 -10.895 1.00 89.81 89 MET A CA 1
ATOM 722 C C . MET A 1 89 ? 4.160 11.995 -10.836 1.00 89.81 89 MET A C 1
ATOM 724 O O . MET A 1 89 ? 4.842 12.953 -11.188 1.00 89.81 89 MET A O 1
ATOM 728 N N . ASN A 1 90 ? 4.690 10.835 -10.441 1.00 90.25 90 ASN A N 1
ATOM 729 C CA . ASN A 1 90 ? 6.119 10.514 -10.438 1.00 90.25 90 ASN A CA 1
ATOM 730 C C . ASN A 1 90 ? 6.546 9.707 -11.683 1.00 90.25 90 ASN A C 1
ATOM 732 O O . ASN A 1 90 ? 7.543 8.996 -11.647 1.00 90.25 90 ASN A O 1
ATOM 736 N N . ALA A 1 91 ? 5.805 9.842 -12.790 1.00 89.50 91 ALA A N 1
ATOM 737 C CA . ALA A 1 91 ? 6.106 9.268 -14.104 1.00 89.50 91 ALA A CA 1
ATOM 738 C C . ALA A 1 91 ? 6.048 7.730 -14.208 1.00 89.50 91 ALA A C 1
ATOM 740 O O . ALA A 1 91 ? 6.506 7.168 -15.203 1.00 89.50 91 ALA A O 1
ATOM 741 N N . PHE A 1 92 ? 5.416 7.046 -13.252 1.00 88.88 92 PHE A N 1
ATOM 742 C CA . PHE A 1 92 ? 5.127 5.619 -13.381 1.00 88.88 92 PHE A CA 1
ATOM 743 C C . PHE A 1 92 ? 3.865 5.383 -14.224 1.00 88.88 92 PHE A C 1
ATOM 745 O O . PHE A 1 92 ? 2.832 6.029 -14.035 1.00 88.88 92 PHE A O 1
ATOM 752 N N . SER A 1 93 ? 3.938 4.433 -15.156 1.00 87.62 93 SER A N 1
ATOM 753 C CA . SER A 1 93 ? 2.818 4.013 -16.013 1.00 87.62 93 SER A CA 1
ATOM 754 C C . SER A 1 93 ? 2.112 2.744 -15.529 1.00 87.62 93 SER A C 1
ATOM 756 O O . SER A 1 93 ? 1.000 2.461 -15.974 1.00 87.62 93 SER A O 1
ATOM 758 N N . SER A 1 94 ? 2.732 1.999 -14.614 1.00 88.12 94 SER A N 1
ATOM 759 C CA . SER A 1 94 ? 2.231 0.732 -14.079 1.00 88.12 94 SER A CA 1
ATOM 760 C C . SER A 1 94 ? 2.623 0.591 -12.606 1.00 88.12 94 SER A C 1
ATOM 762 O O . SER A 1 94 ? 3.605 1.189 -12.166 1.00 88.12 94 SER A O 1
ATOM 764 N N . ALA A 1 95 ? 1.873 -0.214 -11.859 1.00 89.88 95 ALA A N 1
ATOM 765 C CA . ALA A 1 95 ? 2.204 -0.654 -10.504 1.00 89.88 95 ALA A CA 1
ATOM 766 C C . ALA A 1 95 ? 1.860 -2.140 -10.345 1.00 89.88 95 ALA A C 1
ATOM 768 O O . ALA A 1 95 ? 0.961 -2.641 -11.020 1.00 89.88 95 ALA A O 1
ATOM 769 N N . MET A 1 96 ? 2.540 -2.841 -9.446 1.00 89.19 96 MET A N 1
ATOM 770 C CA . MET A 1 96 ? 2.134 -4.166 -8.984 1.00 89.19 96 MET A CA 1
ATOM 771 C C . MET A 1 96 ? 1.399 -4.043 -7.652 1.00 89.19 96 MET A C 1
ATOM 773 O O . MET A 1 96 ? 1.789 -3.247 -6.807 1.00 89.19 96 MET A O 1
ATOM 777 N N . ILE A 1 97 ? 0.357 -4.840 -7.442 1.00 87.06 97 ILE A N 1
ATOM 778 C CA . ILE A 1 97 ? -0.344 -4.960 -6.161 1.00 87.06 97 ILE A CA 1
ATOM 779 C C . ILE A 1 97 ? -0.094 -6.369 -5.635 1.00 87.06 97 ILE A C 1
ATOM 781 O O . ILE A 1 97 ? -0.409 -7.348 -6.314 1.00 87.06 97 ILE A O 1
ATOM 785 N N . LYS A 1 98 ? 0.485 -6.472 -4.437 1.00 82.00 98 LYS A N 1
ATOM 786 C CA . LYS A 1 98 ? 0.658 -7.738 -3.729 1.00 82.00 98 LYS A CA 1
ATOM 787 C C . LYS A 1 98 ? -0.622 -8.037 -2.956 1.00 82.00 98 LYS A C 1
ATOM 789 O O . LYS A 1 98 ? -1.009 -7.283 -2.071 1.00 82.00 98 LYS A O 1
ATOM 794 N N . ASN A 1 99 ? -1.281 -9.133 -3.301 1.00 75.00 99 ASN A N 1
ATOM 795 C CA . ASN A 1 99 ? -2.440 -9.651 -2.585 1.00 75.00 99 ASN A CA 1
ATOM 796 C C . ASN A 1 99 ? -2.149 -11.068 -2.061 1.00 75.00 99 ASN A C 1
ATOM 798 O O . ASN A 1 99 ? -1.087 -11.638 -2.316 1.00 75.00 99 ASN A O 1
ATOM 802 N N . GLU A 1 100 ? -3.100 -11.662 -1.338 1.00 69.25 100 GLU A N 1
ATOM 803 C CA . GLU A 1 100 ? -2.974 -13.032 -0.808 1.00 69.25 100 GLU A CA 1
ATOM 804 C C . GLU A 1 100 ? -2.731 -14.092 -1.903 1.00 69.25 100 GLU A C 1
ATOM 806 O O . GLU A 1 100 ? -2.231 -15.177 -1.621 1.00 69.25 100 GLU A O 1
ATOM 811 N N . ASN A 1 101 ? -3.062 -13.778 -3.161 1.00 62.72 101 ASN A N 1
ATOM 812 C CA . ASN A 1 101 ? -2.944 -14.668 -4.315 1.00 62.72 101 ASN A CA 1
ATOM 813 C C . ASN A 1 101 ? -1.680 -14.424 -5.163 1.00 62.72 101 ASN A C 1
ATOM 815 O O . ASN A 1 101 ? -1.517 -15.093 -6.186 1.00 62.72 101 ASN A O 1
ATOM 819 N N . GLY A 1 102 ? -0.806 -13.486 -4.779 1.00 74.19 102 GLY A N 1
ATOM 820 C CA . GLY A 1 102 ? 0.420 -13.150 -5.507 1.00 74.19 102 GLY A CA 1
ATOM 821 C C . GLY A 1 102 ? 0.489 -11.686 -5.946 1.00 74.19 102 GLY A C 1
ATOM 822 O O . GLY A 1 102 ? 0.025 -10.790 -5.246 1.00 74.19 102 GLY A O 1
ATOM 823 N N . LEU A 1 103 ? 1.127 -11.437 -7.092 1.00 78.62 103 LEU A N 1
ATOM 824 C CA . LEU A 1 103 ? 1.308 -10.098 -7.661 1.00 78.62 103 LEU A CA 1
ATOM 825 C C . LEU A 1 103 ? 0.381 -9.894 -8.863 1.00 78.62 103 LEU A C 1
ATOM 827 O O . LEU A 1 103 ? 0.354 -10.705 -9.794 1.00 78.62 103 LEU A O 1
ATOM 831 N N . GLU A 1 104 ? -0.347 -8.781 -8.862 1.00 79.94 104 GLU A N 1
ATOM 832 C CA . GLU A 1 104 ? -1.196 -8.351 -9.975 1.00 79.94 104 GLU A CA 1
ATOM 833 C C . GLU A 1 104 ? -0.690 -7.036 -10.564 1.00 79.94 104 GLU A C 1
ATOM 835 O O . GLU A 1 104 ? -0.417 -6.087 -9.831 1.00 79.94 104 GLU A O 1
ATOM 840 N N . ILE A 1 105 ? -0.570 -6.964 -11.894 1.00 80.88 105 ILE A N 1
ATOM 841 C CA . ILE A 1 105 ? -0.131 -5.744 -12.580 1.00 80.88 105 ILE A CA 1
ATOM 842 C C . ILE A 1 105 ? -1.340 -4.852 -12.871 1.00 80.88 105 ILE A C 1
ATOM 844 O O . ILE A 1 105 ? -2.341 -5.267 -13.465 1.00 80.88 105 ILE A O 1
ATOM 848 N N . CYS A 1 106 ? -1.213 -3.593 -12.474 1.00 79.88 106 CYS A N 1
ATOM 849 C CA . CYS A 1 106 ? -2.167 -2.527 -12.700 1.00 79.88 106 CYS A CA 1
ATOM 850 C C . CYS A 1 106 ? -1.569 -1.485 -13.653 1.00 79.88 106 CYS A C 1
ATOM 852 O O . CYS A 1 106 ? -0.597 -0.806 -13.314 1.00 79.88 106 CYS A O 1
ATOM 854 N N . ASP A 1 107 ? -2.188 -1.310 -14.822 1.00 79.38 107 ASP A N 1
ATOM 855 C CA . ASP A 1 107 ? -1.889 -0.183 -15.708 1.00 79.38 107 ASP A CA 1
ATOM 856 C C . ASP A 1 107 ? -2.477 1.109 -15.129 1.00 79.38 107 ASP A C 1
ATOM 858 O O . ASP A 1 107 ? -3.678 1.194 -14.849 1.00 79.38 107 ASP A O 1
ATOM 862 N N . ILE A 1 108 ? -1.645 2.141 -14.984 1.00 80.88 108 ILE A N 1
ATOM 863 C CA . ILE A 1 108 ? -2.056 3.444 -14.464 1.00 80.88 108 ILE A CA 1
ATOM 864 C C . ILE A 1 108 ? -2.463 4.333 -15.640 1.00 80.88 108 ILE A C 1
ATOM 866 O O . ILE A 1 108 ? -1.641 4.990 -16.280 1.00 80.88 108 ILE A O 1
ATOM 870 N N . GLN A 1 109 ? -3.757 4.340 -15.961 1.00 65.81 109 GLN A N 1
ATOM 871 C CA . GLN A 1 109 ? -4.298 5.182 -17.030 1.00 65.81 109 GLN A CA 1
ATOM 872 C C . GLN A 1 109 ? -4.752 6.549 -16.502 1.00 65.81 109 GLN A C 1
ATOM 874 O O . GLN A 1 109 ? -5.367 6.657 -15.439 1.00 65.81 109 GLN A O 1
ATOM 879 N N . ARG A 1 110 ? -4.505 7.604 -17.294 1.00 48.28 110 ARG A N 1
ATOM 880 C CA . ARG A 1 110 ? -5.101 8.933 -17.078 1.00 48.28 110 ARG A CA 1
ATOM 881 C C . ARG A 1 110 ? -6.631 8.785 -16.997 1.00 48.28 110 ARG A C 1
ATOM 883 O O . ARG A 1 110 ? -7.222 8.217 -17.909 1.00 48.28 110 ARG A O 1
ATOM 890 N N . PHE A 1 111 ? -7.244 9.345 -15.948 1.00 47.44 111 PHE A N 1
ATOM 891 C CA . PHE A 1 111 ? -8.698 9.374 -15.677 1.00 47.44 111 PHE A CA 1
ATOM 892 C C . PHE A 1 111 ? -9.353 8.122 -15.040 1.00 47.44 111 PHE A C 1
ATOM 894 O O . PHE A 1 111 ? -10.546 7.900 -15.217 1.00 47.44 111 PHE A O 1
ATOM 901 N N . PHE A 1 112 ? -8.633 7.379 -14.188 1.00 54.19 112 PHE A N 1
ATOM 902 C CA . PHE A 1 112 ? -9.210 6.429 -13.206 1.00 54.19 112 PHE A CA 1
ATOM 903 C C . PHE A 1 112 ? -9.991 5.218 -13.753 1.00 54.19 112 PHE A C 1
ATOM 905 O O . PHE A 1 112 ? -10.901 4.725 -13.089 1.00 54.19 112 PHE A O 1
ATOM 912 N N . SER A 1 113 ? -9.616 4.655 -14.901 1.00 41.97 113 SER A N 1
ATOM 913 C CA . SER A 1 113 ? -9.985 3.266 -15.209 1.00 41.97 113 SER A CA 1
ATOM 914 C C . SER A 1 113 ? -8.821 2.342 -14.865 1.00 41.97 113 SER A C 1
ATOM 916 O O . SER A 1 113 ? -7.954 2.093 -15.702 1.00 41.97 113 SER A O 1
ATOM 918 N N . VAL A 1 114 ? -8.790 1.848 -13.626 1.00 46.59 114 VAL A N 1
ATOM 919 C CA . VAL A 1 114 ? -7.881 0.763 -13.241 1.00 46.59 114 VAL A CA 1
ATOM 920 C C . VAL A 1 114 ? -8.307 -0.486 -14.008 1.00 46.59 114 VAL A C 1
ATOM 922 O O . VAL A 1 114 ? -9.410 -0.998 -13.822 1.00 46.59 114 VAL A O 1
ATOM 925 N N . LYS A 1 115 ? -7.455 -0.962 -14.916 1.00 47.28 115 LYS A N 1
ATOM 926 C CA . LYS A 1 115 ? -7.596 -2.287 -15.524 1.00 47.28 115 LYS A CA 1
ATOM 927 C C . LYS A 1 115 ? -6.439 -3.136 -15.025 1.00 47.28 115 LYS A C 1
ATOM 929 O O . LYS A 1 115 ? -5.388 -3.160 -15.655 1.00 47.28 115 LYS A O 1
ATOM 934 N N . CYS A 1 116 ? -6.636 -3.826 -13.904 1.00 48.62 116 CYS A N 1
ATOM 935 C CA . CYS A 1 116 ? -5.715 -4.880 -13.494 1.00 48.62 116 CYS A CA 1
ATOM 936 C C . CYS A 1 116 ? -5.743 -5.960 -14.577 1.00 48.62 116 CYS A C 1
ATOM 938 O O . CYS A 1 116 ? -6.793 -6.540 -14.872 1.00 48.62 116 CYS A O 1
ATOM 940 N N . LYS A 1 117 ? -4.611 -6.179 -15.243 1.00 48.38 117 LYS A N 1
ATOM 941 C CA . LYS A 1 117 ? -4.477 -7.202 -16.276 1.00 48.38 117 LYS A CA 1
ATOM 942 C C . LYS A 1 117 ? -3.359 -8.147 -15.872 1.00 48.38 117 LYS A C 1
ATOM 944 O O . LYS A 1 117 ? -2.223 -7.733 -15.713 1.00 48.38 117 LYS A O 1
ATOM 949 N N . HIS A 1 118 ? -3.717 -9.429 -15.859 1.00 44.31 118 HIS A N 1
ATOM 950 C CA . HIS A 1 118 ? -2.851 -10.597 -15.694 1.00 44.31 118 HIS A CA 1
ATOM 951 C C . HIS A 1 118 ? -2.278 -10.838 -14.288 1.00 44.31 118 HIS A C 1
ATOM 953 O O . HIS A 1 118 ? -1.597 -10.007 -13.697 1.00 44.31 118 HIS A O 1
ATOM 959 N N . ARG A 1 119 ? -2.519 -12.068 -13.814 1.00 35.19 119 ARG A N 1
ATOM 960 C CA . ARG A 1 119 ? -1.756 -12.729 -12.753 1.00 35.19 119 ARG A CA 1
ATOM 961 C C . ARG A 1 119 ? -0.424 -13.186 -13.338 1.00 35.19 119 ARG A C 1
ATOM 963 O O . ARG A 1 119 ? -0.428 -13.913 -14.335 1.00 35.19 119 ARG A O 1
ATOM 970 N N . VAL A 1 120 ? 0.685 -12.800 -12.719 1.00 38.16 120 VAL A N 1
ATOM 971 C CA . VAL A 1 120 ? 1.979 -13.439 -12.981 1.00 38.16 120 VAL A CA 1
ATOM 972 C C . VAL A 1 120 ? 1.976 -14.753 -12.187 1.00 38.16 120 VAL A C 1
ATOM 974 O O . VAL A 1 120 ? 1.802 -14.723 -10.971 1.00 38.16 120 VAL A O 1
ATOM 977 N N . LYS A 1 121 ? 2.024 -15.895 -12.887 1.00 34.62 121 LYS A N 1
ATOM 978 C CA . LYS A 1 121 ? 2.139 -17.235 -12.282 1.00 34.62 121 LYS A CA 1
ATOM 979 C C . LYS A 1 121 ? 3.585 -17.552 -11.940 1.00 34.62 121 LYS A C 1
ATOM 981 O O . LYS A 1 121 ? 4.452 -17.160 -12.752 1.00 34.62 121 LYS A O 1
#

Foldseek 3Di:
DKDKDKDDPVLCVQAPCSVVWDPDPDPDDPQKDKIKMFTDDVRHTQWIWIWIDHPPDAIETEDQTGDPVCPVVCVSVVNVVVVLVVCVVVVHQWHWYQDPQGIWIWGRDPPDPTDTDDDDD

Mean predicted aligned error: 7.44 Å

Organism: Alkaliphilus oremlandii (strain OhILAs) (NCBI:txid350688)

Solvent-accessible surface area (backbone atoms only — not comparable to full-atom values): 7082 Å² total; per-residue (Å²): 114,80,46,75,44,80,49,52,72,70,59,53,70,67,27,48,63,34,81,79,68,53,86,65,90,73,86,69,68,93,81,54,49,76,47,40,35,39,31,27,45,82,64,35,49,45,26,40,35,38,34,42,40,41,100,92,55,72,35,34,31,64,41,80,42,58,41,82,96,46,56,90,66,57,46,62,59,55,48,51,51,53,52,52,49,53,41,42,76,68,74,39,57,47,36,33,39,46,52,101,92,44,49,36,37,31,46,59,49,91,87,76,61,78,52,74,54,63,74,70,130

Sequence (121 aa):
MIMIKKVEKEELCNFIGYEEISARIEEYENTTTKIYFAAIEGSLILGHAIVEIDESSIPVIHELVIRPEKRDMELEDGLLRTVLNYLWMNAFSSAMIKNENGLEICDIQRFFSVKCKHRVK

Secondary structure (DSSP, 8-state):
-EEEEEE-HHHHHTSBTSTTT--------TTSEEEEEEEEETTEEEEEEEEEE-TTS--EEEEEEE-GGGGGGTHHHHHHHHHHHHHHHTT-SEEEEEETTEEEEEE--TTS--EEEEE--

Radius of gyration: 13.99 Å; Cα contacts (8 Å, |Δi|>4): 219; chains: 1; bounding box: 36×31×34 Å

pLDDT: mean 80.38, std 15.7, range [34.62, 95.5]